Protein AF-A0A5K4F5L1-F1 (afdb_monomer)

Nearest PDB structures (foldseek):
  8xwx-assembly1_B  TM=4.148E-01  e=7.808E+00  Homo sapiens

pLDDT: mean 81.91, std 13.41, range [43.12, 92.19]

Organism: Schistosoma mansoni (NCBI:txid6183)

Foldseek 3Di:
DDDDPPAQDAQPVPRHGPVCLDPVNLVVDLDLVVLVVSLVSLVVCSVHHDPVSNVSSVVSSCVSCVVPDD

Sequence (70 aa):
MSDSVYFSERTKTYDIPISHLDFKYLDSCNDSVELEKILKTLRSGEVGRYTELESFCEEKVARLNPNRSV

Mean predicted aligned error: 7.19 Å

Secondary structure (DSSP, 8-state):
------S--B-TTT--BGGGSSHHHHHH---HHHHHHHHHHHHHTBTB--HHHHHHHHHHHHHH-GGG--

Radius of gyration: 13.36 Å; Cα contacts (8 Å, |Δi|>4): 61; chains: 1; bounding box: 37×29×33 Å

Solvent-accessible surface area (backbone atoms only — not comparable to full-atom values): 4405 Å² total; per-residue (Å²): 139,92,75,87,86,80,78,80,57,52,41,88,90,76,67,43,49,53,84,57,75,35,72,71,44,53,70,74,53,82,52,45,70,58,42,48,52,48,40,51,43,37,74,66,40,81,84,48,75,49,70,70,60,41,51,54,39,49,52,51,29,44,70,71,39,60,86,72,66,128

Structure (mmCIF, N/CA/C/O backbone):
data_AF-A0A5K4F5L1-F1
#
_entry.id   AF-A0A5K4F5L1-F1
#
loop_
_atom_site.group_PDB
_atom_site.id
_atom_site.type_symbol
_atom_site.label_atom_id
_atom_site.label_alt_id
_atom_site.label_comp_id
_atom_site.label_asym_id
_atom_site.label_entity_id
_atom_site.label_seq_id
_atom_site.pdbx_PDB_ins_code
_atom_site.Cartn_x
_atom_site.Cartn_y
_atom_site.Cartn_z
_atom_site.occupancy
_atom_site.B_iso_or_equiv
_atom_site.auth_seq_id
_atom_site.auth_comp_id
_atom_site.auth_asym_id
_atom_site.auth_atom_id
_atom_site.pdbx_PDB_model_num
ATOM 1 N N . MET A 1 1 ? 27.808 -15.198 -18.873 1.00 48.12 1 MET A N 1
ATOM 2 C CA . MET A 1 1 ? 27.504 -15.485 -17.459 1.00 48.12 1 MET A CA 1
ATOM 3 C C . MET A 1 1 ? 26.091 -15.007 -17.243 1.00 48.12 1 MET A C 1
ATOM 5 O O . MET A 1 1 ? 25.851 -13.807 -17.217 1.00 48.12 1 MET A O 1
ATOM 9 N N . SER A 1 2 ? 25.169 -15.954 -17.308 1.00 67.81 2 SER A N 1
ATOM 10 C CA . SER A 1 2 ? 23.734 -15.725 -17.259 1.00 67.81 2 SER A CA 1
ATOM 11 C C . SER A 1 2 ? 23.297 -16.108 -15.857 1.00 67.81 2 SER A C 1
ATOM 13 O O . SER A 1 2 ? 23.016 -17.273 -15.631 1.00 67.81 2 SER A O 1
ATOM 15 N N . ASP A 1 3 ? 23.294 -15.150 -14.932 1.00 48.75 3 ASP A N 1
ATOM 16 C CA . 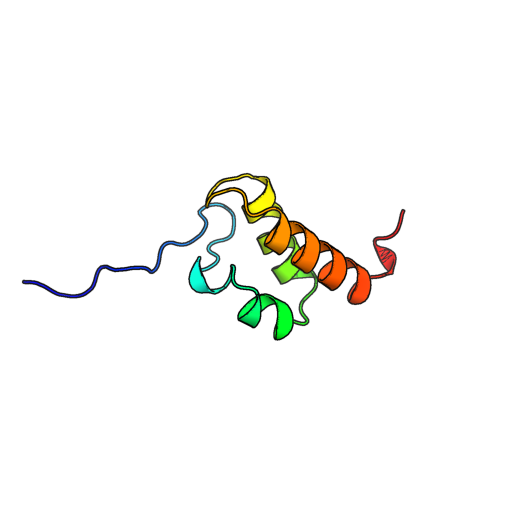ASP A 1 3 ? 22.806 -15.359 -13.570 1.00 48.75 3 ASP A CA 1
ATOM 17 C C . ASP A 1 3 ? 22.043 -14.108 -13.103 1.00 48.75 3 ASP A C 1
ATOM 19 O O . ASP A 1 3 ? 22.613 -13.078 -12.759 1.00 48.75 3 ASP A O 1
ATOM 23 N N . SER A 1 4 ? 20.714 -14.216 -13.125 1.00 51.66 4 SER A N 1
ATOM 24 C CA . SER A 1 4 ? 19.848 -13.775 -12.026 1.00 51.66 4 SER A CA 1
ATOM 25 C C . SER A 1 4 ? 19.872 -12.302 -11.561 1.00 51.66 4 SER A C 1
ATOM 27 O O . SER A 1 4 ? 19.869 -12.047 -10.358 1.00 51.66 4 SER A O 1
ATOM 29 N N . VAL A 1 5 ? 19.750 -11.314 -12.454 1.00 55.47 5 VAL A N 1
ATOM 30 C CA . VAL A 1 5 ? 19.317 -9.952 -12.040 1.00 55.47 5 VAL A CA 1
ATOM 31 C C . VAL A 1 5 ? 17.856 -9.702 -12.415 1.00 55.47 5 VAL A C 1
ATOM 33 O O . VAL A 1 5 ? 17.477 -8.617 -12.839 1.00 55.47 5 VAL A O 1
ATOM 36 N N . TYR A 1 6 ? 17.010 -10.726 -12.300 1.00 52.91 6 TYR A N 1
ATOM 37 C CA . TYR A 1 6 ? 15.570 -10.513 -12.344 1.00 52.91 6 TYR A CA 1
ATOM 38 C C . TYR A 1 6 ? 15.056 -10.318 -10.918 1.00 52.91 6 TYR A C 1
ATOM 40 O O . TYR A 1 6 ? 14.916 -11.262 -10.148 1.00 52.91 6 TYR A O 1
ATOM 48 N N . PHE A 1 7 ? 14.724 -9.057 -10.645 1.00 55.41 7 PHE A N 1
ATOM 49 C CA . PHE A 1 7 ? 13.615 -8.663 -9.785 1.00 55.41 7 PHE A CA 1
ATOM 50 C C . PHE A 1 7 ? 13.858 -8.596 -8.269 1.00 55.41 7 PHE A C 1
ATOM 52 O O . PHE A 1 7 ? 13.079 -9.101 -7.468 1.00 55.41 7 PHE A O 1
ATOM 59 N N . SER A 1 8 ? 14.882 -7.855 -7.851 1.00 62.31 8 SER A N 1
ATOM 60 C CA . SER A 1 8 ? 14.804 -7.124 -6.578 1.00 62.31 8 SER A CA 1
ATOM 61 C C . SER A 1 8 ? 14.793 -5.624 -6.855 1.00 62.31 8 SER A C 1
ATOM 63 O O . SER A 1 8 ? 15.635 -4.876 -6.355 1.00 62.31 8 SER A O 1
ATOM 65 N N . GLU A 1 9 ? 13.880 -5.179 -7.719 1.00 76.62 9 GLU A N 1
ATOM 66 C CA . GLU A 1 9 ? 13.582 -3.755 -7.780 1.00 76.62 9 GLU A CA 1
ATOM 67 C C . GLU A 1 9 ? 13.027 -3.363 -6.403 1.00 76.62 9 GLU A C 1
ATOM 69 O O . GLU A 1 9 ? 12.156 -4.032 -5.838 1.00 76.62 9 GLU A O 1
ATOM 74 N N . ARG A 1 10 ? 13.646 -2.352 -5.796 1.00 86.50 10 ARG A N 1
ATOM 75 C CA . ARG A 1 10 ? 13.262 -1.798 -4.499 1.00 86.50 10 ARG A CA 1
ATOM 76 C C . ARG A 1 10 ? 12.863 -0.352 -4.696 1.00 86.50 10 ARG A C 1
ATOM 78 O O . ARG A 1 10 ? 13.353 0.318 -5.606 1.00 86.50 10 ARG A O 1
ATOM 85 N N . THR A 1 11 ? 11.980 0.128 -3.839 1.00 87.12 11 THR A N 1
ATOM 86 C CA . THR A 1 11 ? 11.594 1.533 -3.827 1.00 87.12 11 THR A CA 1
ATOM 87 C C . THR A 1 11 ? 12.798 2.370 -3.412 1.00 87.12 11 THR A C 1
ATOM 89 O O . THR A 1 11 ? 13.478 2.060 -2.439 1.00 87.12 11 THR A O 1
ATOM 92 N N . LYS A 1 12 ? 13.095 3.451 -4.123 1.00 81.06 12 LYS A N 1
ATOM 93 C CA . LYS A 1 12 ? 14.195 4.366 -3.783 1.00 81.06 12 LYS A CA 1
ATOM 94 C C . LYS A 1 12 ? 13.874 5.154 -2.521 1.00 81.06 12 LYS A C 1
ATOM 96 O O . LYS A 1 12 ? 14.782 5.530 -1.789 1.00 81.06 12 LYS A O 1
ATOM 101 N N . THR A 1 13 ? 12.589 5.402 -2.269 1.00 83.88 13 THR A N 1
ATOM 102 C CA . THR A 1 13 ? 12.148 6.229 -1.140 1.00 83.88 13 THR A CA 1
ATOM 103 C C . THR A 1 13 ? 12.307 5.520 0.208 1.00 83.88 13 THR A C 1
ATOM 105 O O . THR A 1 13 ? 12.708 6.147 1.187 1.00 83.88 13 THR A O 1
ATOM 108 N N . TYR A 1 14 ? 11.990 4.224 0.277 1.00 86.12 14 TYR A N 1
ATOM 109 C CA . TYR A 1 14 ? 11.931 3.480 1.542 1.00 86.12 14 TYR A CA 1
ATOM 110 C C . TYR A 1 14 ? 12.686 2.141 1.518 1.00 86.12 14 TYR A C 1
ATOM 112 O O . TYR A 1 14 ? 12.606 1.404 2.497 1.00 86.12 14 TYR A O 1
ATOM 120 N N . ASP A 1 15 ? 13.406 1.833 0.434 1.00 85.38 15 ASP A N 1
ATOM 121 C CA . ASP A 1 15 ? 14.121 0.566 0.203 1.00 85.38 15 ASP A CA 1
ATOM 122 C C . ASP A 1 15 ? 13.229 -0.681 0.356 1.00 85.38 15 ASP A C 1
ATOM 124 O O . ASP A 1 15 ? 13.669 -1.749 0.784 1.00 85.38 15 ASP A O 1
ATOM 128 N N . ILE A 1 16 ? 11.946 -0.545 0.005 1.00 87.06 16 ILE A N 1
ATOM 129 C CA . ILE A 1 16 ? 10.949 -1.614 0.125 1.00 87.06 16 ILE A CA 1
ATOM 130 C C . ILE A 1 16 ? 11.021 -2.497 -1.124 1.00 87.06 16 ILE A C 1
ATOM 132 O O . ILE A 1 16 ? 10.973 -1.969 -2.235 1.00 87.06 16 ILE A O 1
ATOM 136 N N . PRO A 1 17 ? 11.103 -3.828 -0.992 1.00 88.62 17 PRO A N 1
ATOM 137 C CA . PRO A 1 17 ? 10.988 -4.737 -2.129 1.00 88.62 17 PRO A CA 1
ATOM 138 C C . PRO A 1 17 ? 9.675 -4.559 -2.889 1.00 88.62 17 PRO A C 1
ATOM 140 O O . PRO A 1 17 ? 8.606 -4.559 -2.285 1.00 88.62 17 PRO A O 1
ATOM 143 N N . ILE A 1 18 ? 9.729 -4.493 -4.223 1.00 85.44 18 ILE A N 1
ATOM 144 C CA . ILE A 1 18 ? 8.515 -4.502 -5.062 1.00 85.44 18 ILE A CA 1
ATOM 145 C C . ILE A 1 18 ? 7.681 -5.761 -4.793 1.00 85.44 18 ILE A C 1
ATOM 147 O O . ILE A 1 18 ? 6.460 -5.713 -4.834 1.00 85.44 18 ILE A O 1
ATOM 151 N N . SER A 1 19 ? 8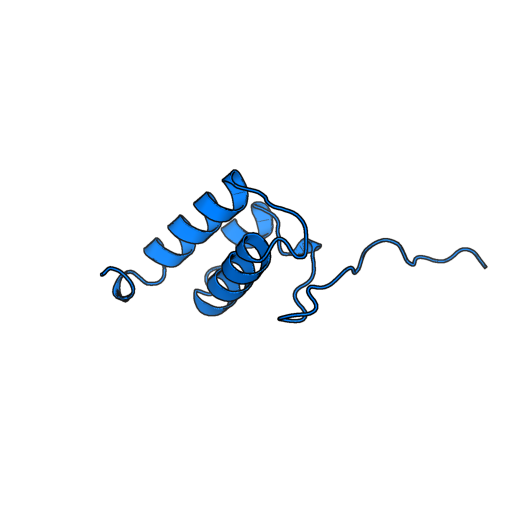.315 -6.872 -4.416 1.00 85.56 19 SER A N 1
ATOM 152 C CA . SER A 1 19 ? 7.625 -8.095 -3.990 1.00 85.56 19 SER A CA 1
ATOM 153 C C . SER A 1 19 ? 6.756 -7.933 -2.734 1.00 85.56 19 SER A C 1
ATOM 155 O O . SER A 1 19 ? 5.871 -8.754 -2.514 1.00 85.56 19 SER A O 1
ATOM 157 N N . HIS A 1 20 ? 6.985 -6.905 -1.907 1.00 86.62 20 HIS A N 1
ATOM 158 C CA . HIS A 1 20 ? 6.130 -6.578 -0.757 1.00 86.62 20 HIS A CA 1
ATOM 159 C C . HIS A 1 20 ? 4.917 -5.721 -1.159 1.00 86.62 20 HIS A C 1
ATOM 161 O O . HIS A 1 20 ? 3.970 -5.589 -0.387 1.00 86.62 20 HIS A O 1
ATOM 167 N N . LEU A 1 21 ? 4.910 -5.155 -2.369 1.00 87.69 21 LEU A N 1
ATOM 168 C CA . LEU A 1 21 ? 3.796 -4.389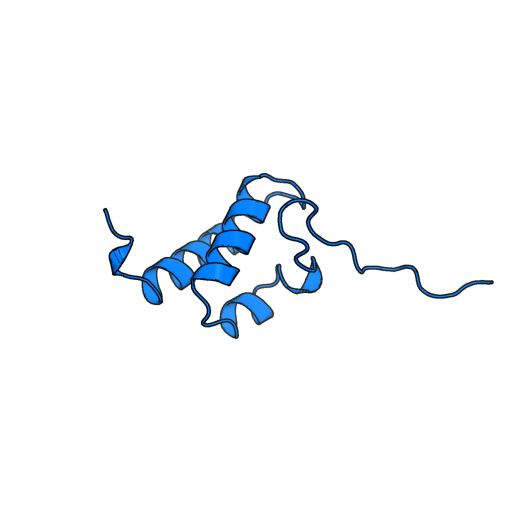 -2.935 1.00 87.69 21 LEU A CA 1
ATOM 169 C C . LEU A 1 21 ? 2.758 -5.336 -3.561 1.00 87.69 21 LEU A C 1
ATOM 171 O O . LEU A 1 21 ? 2.346 -5.159 -4.702 1.00 87.69 21 LEU A O 1
ATOM 175 N N . ASP A 1 22 ? 2.361 -6.363 -2.811 1.00 89.31 22 ASP A N 1
ATOM 176 C CA . ASP A 1 22 ? 1.400 -7.385 -3.229 1.00 89.31 22 ASP A CA 1
ATOM 177 C C . ASP A 1 22 ? 0.307 -7.538 -2.164 1.00 89.31 22 ASP A C 1
ATOM 179 O O . ASP A 1 22 ? 0.565 -7.431 -0.960 1.00 89.31 22 ASP A O 1
ATOM 183 N N . PHE A 1 23 ? -0.917 -7.839 -2.596 1.00 90.19 23 PHE A N 1
ATOM 184 C CA . PHE A 1 23 ? -2.067 -8.075 -1.725 1.00 90.19 23 PHE A CA 1
ATOM 185 C C . PHE A 1 23 ? -1.772 -9.137 -0.669 1.00 90.19 23 PHE A C 1
ATOM 187 O O . PHE A 1 23 ? -2.169 -8.984 0.481 1.00 90.19 23 PHE A O 1
ATOM 194 N N . LYS A 1 24 ? -1.026 -10.188 -1.028 1.00 90.44 24 LYS A N 1
ATOM 195 C CA . LYS A 1 24 ? -0.646 -11.248 -0.087 1.00 90.44 24 LYS A CA 1
ATOM 196 C C . LYS A 1 24 ? 0.210 -10.720 1.064 1.00 90.44 24 LYS A C 1
ATOM 198 O O . LYS A 1 24 ? -0.012 -11.090 2.216 1.00 90.44 24 LYS A O 1
ATOM 203 N N . TYR A 1 25 ? 1.183 -9.863 0.754 1.00 90.38 25 TYR A N 1
ATOM 204 C CA . TYR A 1 25 ? 2.043 -9.268 1.770 1.00 90.38 25 TYR A CA 1
ATOM 205 C C . TYR A 1 25 ? 1.247 -8.299 2.639 1.00 90.38 25 TYR A C 1
ATOM 207 O O . TYR A 1 25 ? 1.257 -8.440 3.860 1.00 90.38 25 TYR A O 1
ATOM 215 N N . LEU A 1 26 ? 0.485 -7.396 2.012 1.00 89.56 26 LEU A N 1
ATOM 216 C CA . LEU A 1 26 ? -0.396 -6.451 2.699 1.00 89.56 26 LEU A CA 1
ATOM 217 C C . LEU A 1 26 ? -1.395 -7.146 3.621 1.00 89.56 26 LEU A C 1
ATOM 219 O O . LEU A 1 26 ? -1.687 -6.638 4.699 1.00 89.56 26 LEU A O 1
ATOM 223 N N . ASP A 1 27 ? -1.912 -8.309 3.223 1.00 90.19 27 ASP A N 1
ATOM 224 C CA . ASP A 1 27 ? -2.848 -9.056 4.051 1.00 90.19 27 ASP A CA 1
ATOM 225 C C . ASP A 1 27 ? -2.169 -9.698 5.270 1.00 90.19 27 ASP A C 1
ATOM 227 O O . ASP A 1 27 ? -2.721 -9.678 6.372 1.00 90.19 27 ASP A O 1
ATOM 231 N N . SER A 1 28 ? -0.942 -10.197 5.101 1.00 90.62 28 SER A N 1
ATOM 232 C CA . SER A 1 28 ? -0.136 -10.745 6.199 1.00 90.62 28 SER A CA 1
ATOM 233 C C . SER A 1 28 ? 0.507 -9.681 7.100 1.00 90.62 28 SER A C 1
ATOM 235 O O . SER A 1 28 ? 0.875 -9.974 8.239 1.00 90.62 28 SER A O 1
ATOM 237 N N . CYS A 1 29 ? 0.656 -8.452 6.602 1.00 86.75 29 CYS A N 1
ATOM 238 C CA . CYS A 1 29 ? 1.312 -7.359 7.301 1.00 86.75 29 CYS A CA 1
ATOM 239 C C . CYS A 1 29 ? 0.348 -6.705 8.302 1.00 86.75 29 CYS A C 1
ATOM 241 O O . CYS A 1 29 ? -0.740 -6.250 7.946 1.00 86.75 29 CYS A O 1
ATOM 243 N N . ASN A 1 30 ? 0.776 -6.636 9.564 1.00 87.19 30 ASN A N 1
ATOM 244 C CA . ASN A 1 30 ? 0.056 -5.966 10.653 1.00 87.19 30 ASN A CA 1
ATOM 245 C C . ASN A 1 30 ? 0.797 -4.723 11.171 1.00 87.19 30 ASN A C 1
ATOM 247 O O . ASN A 1 30 ? 0.425 -4.167 12.203 1.00 87.19 30 ASN A O 1
ATOM 251 N N . ASP A 1 31 ? 1.851 -4.286 10.477 1.00 89.50 31 ASP A N 1
ATOM 252 C CA . ASP A 1 31 ? 2.598 -3.086 10.837 1.00 89.50 31 ASP A CA 1
ATOM 253 C C . ASP A 1 31 ? 2.016 -1.869 10.106 1.00 89.50 31 ASP A C 1
ATOM 255 O O . ASP A 1 31 ? 2.194 -1.685 8.899 1.00 89.50 31 ASP A O 1
ATOM 259 N N . SER A 1 32 ? 1.326 -1.004 10.854 1.00 87.25 32 SER A N 1
ATOM 260 C CA . SER A 1 32 ? 0.764 0.234 10.309 1.00 87.25 32 SER A CA 1
ATOM 261 C C . SER A 1 32 ? 1.830 1.158 9.710 1.00 87.25 32 SER A C 1
ATOM 263 O O . SER A 1 32 ? 1.544 1.866 8.749 1.00 87.25 32 SER A O 1
ATOM 265 N N . VAL A 1 33 ? 3.057 1.163 10.245 1.00 88.25 33 VAL A N 1
ATOM 266 C CA . VAL A 1 33 ? 4.144 2.027 9.759 1.00 88.25 33 VAL A CA 1
ATOM 267 C C . VAL A 1 33 ? 4.665 1.530 8.413 1.00 88.25 33 VAL A C 1
ATOM 269 O O . VAL A 1 33 ? 4.922 2.338 7.518 1.00 88.25 33 VAL A O 1
ATOM 272 N N . GLU A 1 34 ? 4.821 0.217 8.251 1.00 89.75 34 GLU A N 1
ATOM 273 C CA . GLU A 1 34 ? 5.257 -0.379 6.985 1.00 89.75 34 GLU A CA 1
ATOM 274 C C . GLU A 1 34 ? 4.201 -0.200 5.893 1.00 89.75 34 GLU A C 1
ATOM 276 O O . GLU A 1 34 ? 4.513 0.305 4.811 1.00 89.75 34 GLU A O 1
ATOM 281 N N . LEU A 1 35 ? 2.938 -0.492 6.212 1.00 90.81 35 LEU A N 1
ATOM 282 C CA . LEU A 1 35 ? 1.813 -0.262 5.308 1.00 90.81 35 LEU A CA 1
ATOM 283 C C . LEU A 1 35 ? 1.699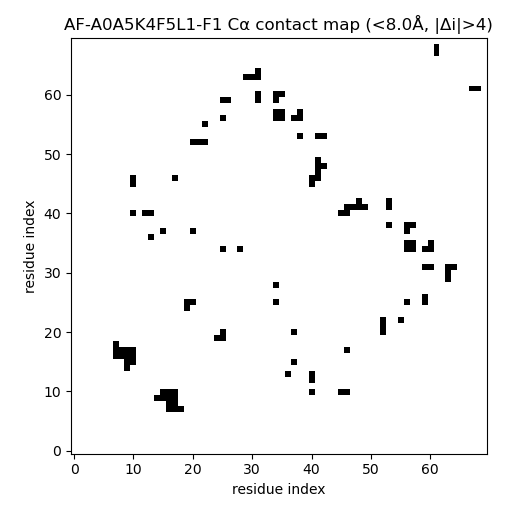 1.214 4.890 1.00 90.81 35 LEU A C 1
ATOM 285 O O . LEU A 1 35 ? 1.450 1.513 3.725 1.00 90.81 35 LEU A O 1
ATOM 289 N N . GLU A 1 36 ? 1.953 2.168 5.793 1.00 89.88 36 GLU A N 1
ATOM 290 C CA . GLU A 1 36 ? 1.987 3.589 5.430 1.00 89.88 36 GLU A CA 1
ATOM 291 C C . GLU A 1 36 ? 3.097 3.932 4.427 1.00 89.88 36 GLU A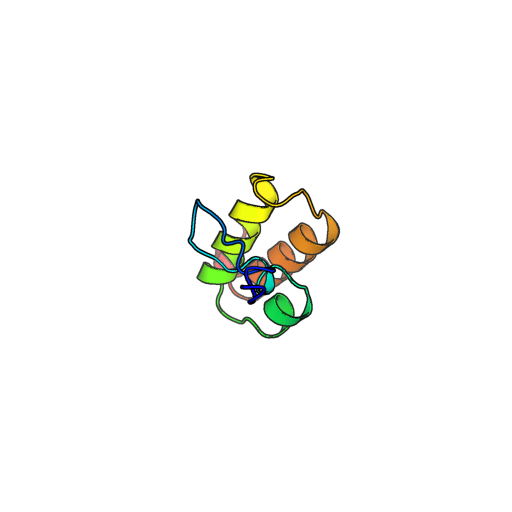 C 1
ATOM 293 O O . GLU A 1 36 ? 2.880 4.741 3.518 1.00 89.88 36 GLU A O 1
ATOM 298 N N . LYS A 1 37 ? 4.292 3.347 4.573 1.00 91.44 37 LYS A N 1
ATOM 299 C CA . LYS A 1 37 ? 5.396 3.559 3.620 1.00 91.44 37 LYS A CA 1
ATOM 300 C C . LYS A 1 37 ? 5.078 2.943 2.260 1.00 91.44 37 LYS A C 1
ATOM 302 O O . LYS A 1 37 ? 5.350 3.567 1.230 1.00 91.44 37 LYS A O 1
ATOM 307 N N . ILE A 1 38 ? 4.466 1.759 2.256 1.00 90.56 38 ILE A N 1
ATOM 308 C CA . ILE A 1 38 ? 3.962 1.105 1.046 1.00 90.56 38 ILE A CA 1
ATOM 309 C C . ILE A 1 38 ? 2.945 2.018 0.352 1.00 90.56 38 ILE A C 1
ATOM 311 O O . ILE A 1 38 ? 3.146 2.378 -0.807 1.00 90.56 38 ILE A O 1
ATOM 315 N N . LEU A 1 39 ? 1.923 2.488 1.072 1.00 90.69 39 LEU A N 1
ATOM 316 C CA . LEU A 1 39 ? 0.900 3.380 0.527 1.00 90.69 39 LEU A CA 1
ATOM 317 C C . LEU A 1 39 ? 1.500 4.669 -0.051 1.00 90.69 39 LEU A C 1
ATOM 319 O O . LEU A 1 39 ? 1.107 5.100 -1.132 1.00 90.69 39 LEU A O 1
ATOM 323 N N . LYS A 1 40 ? 2.480 5.278 0.629 1.00 90.50 40 LYS A N 1
ATOM 324 C CA . LYS A 1 40 ? 3.195 6.461 0.114 1.00 90.50 40 LYS A CA 1
ATOM 325 C C . LYS A 1 40 ? 3.961 6.169 -1.172 1.00 90.50 40 LYS A C 1
ATOM 327 O O . LYS A 1 40 ? 3.9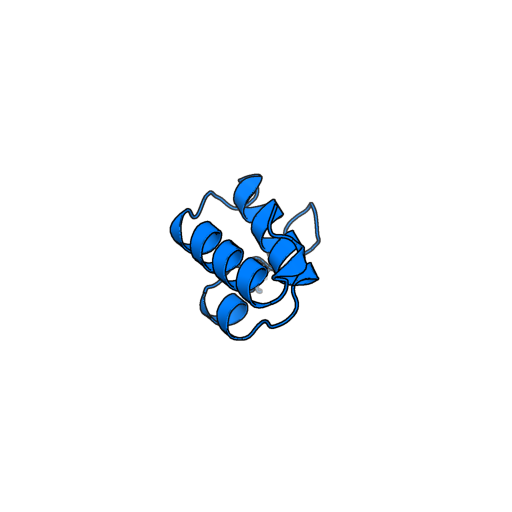65 7.013 -2.061 1.00 90.50 40 LYS A O 1
ATOM 332 N N . THR A 1 41 ? 4.580 4.996 -1.277 1.00 90.56 41 THR A N 1
ATOM 333 C CA . THR A 1 41 ? 5.285 4.570 -2.494 1.00 90.56 41 THR A CA 1
ATOM 334 C C . THR A 1 41 ? 4.311 4.346 -3.651 1.00 90.56 41 THR A C 1
ATOM 336 O O . THR A 1 41 ? 4.543 4.806 -4.765 1.00 90.56 41 THR A O 1
ATOM 339 N N . LEU A 1 42 ? 3.191 3.672 -3.398 1.00 89.12 42 LEU A N 1
ATOM 340 C CA . LEU A 1 42 ? 2.164 3.468 -4.420 1.00 89.12 42 LEU A CA 1
ATOM 341 C C . LEU A 1 42 ? 1.606 4.819 -4.893 1.00 89.12 42 LEU A C 1
ATOM 343 O O . LEU A 1 42 ? 1.541 5.093 -6.091 1.00 89.12 42 LEU A O 1
ATOM 347 N N . ARG A 1 43 ? 1.327 5.725 -3.943 1.00 87.69 43 ARG A N 1
AT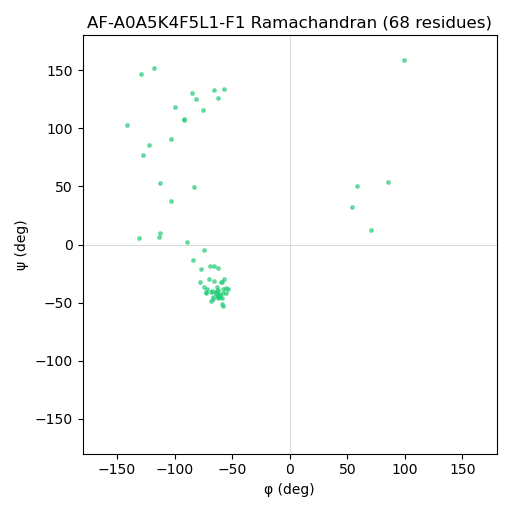OM 348 C CA . ARG A 1 43 ? 0.836 7.079 -4.228 1.00 87.69 43 ARG A CA 1
ATOM 349 C C . ARG A 1 43 ? 1.835 7.971 -4.952 1.00 87.69 43 ARG A C 1
ATOM 351 O O . ARG A 1 43 ? 1.413 8.823 -5.732 1.00 87.69 43 ARG A O 1
ATOM 358 N N . SER A 1 44 ? 3.134 7.786 -4.715 1.00 87.62 44 SER A N 1
ATOM 359 C CA . SER A 1 44 ? 4.175 8.515 -5.445 1.00 87.62 44 SER A CA 1
ATOM 360 C C . SER A 1 44 ? 4.255 8.085 -6.911 1.00 87.62 44 SER A C 1
ATOM 362 O O . SER A 1 44 ? 4.796 8.826 -7.729 1.00 87.62 44 SER A O 1
ATOM 364 N N . GLY A 1 45 ? 3.696 6.919 -7.260 1.00 84.94 45 GLY A N 1
ATOM 365 C CA . GLY A 1 45 ? 3.753 6.359 -8.608 1.00 84.94 45 GLY A CA 1
ATOM 366 C C . GLY A 1 45 ? 5.144 5.872 -9.000 1.00 84.94 45 GLY A C 1
ATOM 367 O O . GLY A 1 45 ? 5.371 5.585 -10.171 1.00 84.94 45 GLY A O 1
ATOM 368 N N . GLU A 1 46 ? 6.063 5.756 -8.037 1.00 83.44 46 GLU A N 1
ATOM 369 C CA . GLU A 1 46 ? 7.448 5.337 -8.268 1.00 83.44 46 GLU A CA 1
ATOM 370 C C . GLU A 1 46 ? 7.544 3.946 -8.916 1.00 83.44 46 GLU A C 1
ATOM 372 O O . GLU A 1 46 ? 8.442 3.686 -9.712 1.00 83.44 46 GLU A O 1
ATOM 377 N N . VAL A 1 47 ? 6.591 3.074 -8.594 1.00 81.88 47 VAL A N 1
ATOM 378 C CA . VAL A 1 47 ? 6.540 1.665 -9.012 1.00 81.88 47 VAL A CA 1
ATOM 379 C C . VAL A 1 47 ? 5.372 1.371 -9.963 1.00 81.88 47 VAL A C 1
ATOM 381 O O . VAL A 1 47 ? 5.090 0.217 -10.281 1.00 81.88 47 VAL A O 1
ATOM 384 N N . GLY A 1 48 ? 4.663 2.420 -10.390 1.00 83.88 48 GLY A N 1
ATOM 385 C CA . GLY A 1 48 ? 3.342 2.330 -11.010 1.00 83.88 48 GLY A CA 1
ATOM 386 C C . GLY A 1 48 ? 2.209 2.634 -10.025 1.00 83.88 48 GLY A C 1
ATOM 387 O O . GLY A 1 48 ? 2.380 2.581 -8.808 1.00 83.88 48 GLY A O 1
ATOM 388 N N . ARG A 1 49 ? 1.046 3.009 -10.569 1.00 82.50 49 ARG A N 1
ATOM 389 C CA . ARG A 1 49 ? -0.158 3.346 -9.798 1.00 82.50 49 ARG A CA 1
ATOM 390 C C . ARG A 1 49 ? -1.100 2.151 -9.793 1.00 82.50 49 ARG A C 1
ATOM 392 O O . ARG A 1 49 ? -1.576 1.745 -10.851 1.00 82.50 49 ARG A O 1
ATOM 399 N N . TYR A 1 50 ? -1.381 1.628 -8.606 1.00 88.88 50 TYR A N 1
ATOM 400 C CA . TYR A 1 50 ? -2.248 0.469 -8.407 1.00 88.88 50 TYR A CA 1
ATOM 401 C C . TYR A 1 50 ? -3.394 0.874 -7.489 1.00 88.88 50 TYR A C 1
ATOM 403 O O . TYR A 1 50 ? -3.318 0.705 -6.277 1.00 88.88 50 TYR A O 1
ATOM 411 N N . THR A 1 51 ? -4.456 1.438 -8.060 1.00 89.38 51 THR A N 1
ATOM 412 C CA . THR A 1 51 ? -5.589 1.990 -7.300 1.00 89.38 51 THR A CA 1
ATOM 413 C C . THR A 1 51 ? -6.218 0.975 -6.348 1.00 89.38 51 THR A C 1
ATOM 415 O O . THR A 1 51 ? -6.490 1.311 -5.203 1.00 89.38 51 THR A O 1
ATOM 418 N N . GLU A 1 52 ? -6.391 -0.277 -6.778 1.00 90.81 52 GLU A N 1
ATOM 419 C CA . GLU A 1 52 ? -6.951 -1.341 -5.930 1.00 90.81 52 GLU A CA 1
ATOM 420 C C . GLU A 1 52 ? -6.047 -1.669 -4.733 1.00 90.81 52 GLU A C 1
ATOM 422 O O . GLU A 1 52 ? -6.519 -1.843 -3.610 1.00 90.81 52 GLU A O 1
ATOM 427 N N . LEU A 1 53 ? -4.734 -1.711 -4.962 1.00 90.69 53 LEU A N 1
ATOM 428 C CA . LEU A 1 53 ? -3.733 -2.047 -3.951 1.00 90.69 53 LEU A CA 1
ATOM 429 C C . LEU A 1 53 ? -3.529 -0.883 -2.967 1.00 90.69 53 LEU A C 1
ATOM 431 O O . LEU A 1 53 ? -3.398 -1.102 -1.765 1.00 90.69 53 LEU A O 1
ATOM 435 N N . GLU A 1 54 ? -3.597 0.358 -3.462 1.00 91.44 54 GLU A N 1
ATOM 436 C CA . GLU A 1 54 ? -3.651 1.577 -2.649 1.00 91.44 54 GLU A CA 1
ATOM 437 C C . GLU A 1 54 ? -4.864 1.571 -1.714 1.00 91.44 54 GLU A C 1
ATOM 439 O O . GLU A 1 54 ? -4.691 1.749 -0.508 1.00 91.44 54 GLU A O 1
ATOM 444 N N . SER A 1 55 ? -6.069 1.326 -2.240 1.00 92.00 55 SER A N 1
ATOM 445 C CA . SER A 1 55 ? -7.295 1.281 -1.434 1.00 92.00 55 SER A CA 1
ATOM 446 C C . SER A 1 55 ? -7.256 0.167 -0.388 1.00 92.00 55 SER A C 1
ATOM 448 O O . SER A 1 55 ? -7.562 0.415 0.778 1.00 92.00 55 SER A O 1
ATOM 450 N N . PHE A 1 56 ? -6.811 -1.037 -0.763 1.00 92.19 56 PHE A N 1
ATOM 451 C CA . PHE A 1 56 ? -6.670 -2.149 0.180 1.00 92.19 56 PHE A CA 1
ATOM 452 C C . PHE A 1 56 ? -5.680 -1.822 1.305 1.00 92.19 56 PHE A C 1
ATOM 454 O O . PHE A 1 56 ? -5.966 -2.044 2.484 1.00 92.19 56 PHE A O 1
ATOM 461 N N . CYS A 1 57 ? -4.525 -1.252 0.953 1.00 91.69 57 CYS A N 1
ATOM 462 C CA . CYS A 1 57 ? -3.515 -0.848 1.923 1.00 91.69 57 CYS A CA 1
ATOM 463 C C . CYS A 1 57 ? -4.035 0.260 2.852 1.00 91.69 57 CYS A C 1
ATOM 465 O O . CYS A 1 57 ? -3.811 0.201 4.059 1.00 91.69 57 CYS A O 1
ATOM 467 N N . GLU A 1 58 ? -4.750 1.252 2.318 1.00 90.06 58 GLU A N 1
ATOM 468 C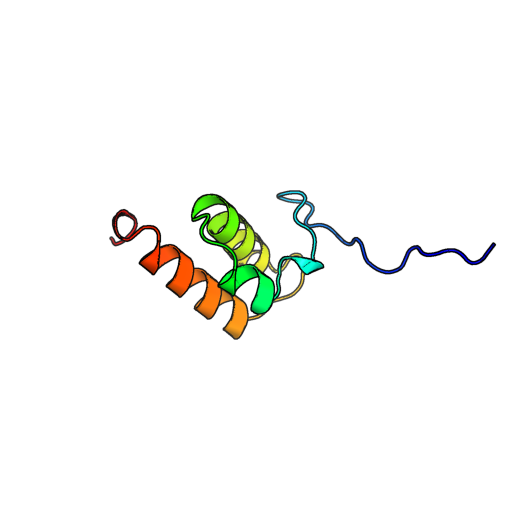 CA . GLU A 1 58 ? -5.341 2.346 3.093 1.00 90.06 58 GLU A CA 1
ATOM 469 C C . GLU A 1 58 ? -6.382 1.845 4.099 1.00 90.06 58 GLU A C 1
ATOM 471 O O . GLU A 1 58 ? -6.317 2.207 5.275 1.00 90.06 58 GLU A O 1
ATOM 476 N N . GLU A 1 59 ? -7.281 0.949 3.686 1.00 90.81 59 GLU A N 1
ATOM 477 C CA . GLU A 1 59 ? -8.230 0.317 4.604 1.00 90.81 59 GLU A CA 1
ATOM 478 C C . GLU A 1 59 ? -7.525 -0.481 5.705 1.00 90.81 59 GLU A C 1
ATOM 480 O O . GLU A 1 59 ? -7.923 -0.414 6.869 1.00 90.81 59 GLU A O 1
ATOM 485 N N . LYS A 1 60 ? -6.475 -1.237 5.362 1.00 90.31 60 LYS A N 1
ATOM 486 C CA . LYS A 1 60 ? -5.699 -2.024 6.331 1.00 90.31 60 LYS A CA 1
ATOM 487 C C . LYS A 1 60 ? -5.026 -1.108 7.359 1.00 90.31 60 LYS A C 1
ATOM 489 O O . LYS A 1 60 ? -5.148 -1.351 8.559 1.00 90.31 60 LYS A O 1
ATOM 494 N N . VAL A 1 61 ? -4.393 -0.021 6.907 1.00 89.25 61 VAL A N 1
ATOM 495 C CA . VAL A 1 61 ? -3.801 1.006 7.785 1.00 89.25 61 VAL A CA 1
ATOM 496 C C . VAL A 1 61 ? -4.862 1.618 8.691 1.00 89.25 61 VAL A C 1
ATOM 498 O O . VAL A 1 61 ? -4.627 1.723 9.890 1.00 89.25 61 VAL A O 1
ATOM 501 N N . ALA A 1 62 ? -6.030 1.982 8.157 1.00 87.31 62 ALA A N 1
ATOM 502 C CA . ALA A 1 62 ? -7.119 2.559 8.945 1.00 87.31 62 ALA A CA 1
ATOM 503 C C . ALA A 1 62 ? -7.653 1.587 10.012 1.00 87.31 62 ALA A C 1
ATOM 505 O O . ALA A 1 62 ? -7.974 2.003 11.124 1.00 87.31 62 ALA A O 1
ATOM 506 N N . ARG A 1 63 ? -7.709 0.283 9.704 1.00 87.38 63 ARG A N 1
ATOM 507 C CA . ARG A 1 63 ? -8.101 -0.764 10.665 1.00 87.38 63 ARG A CA 1
ATOM 508 C C . ARG A 1 63 ? -7.061 -0.962 11.768 1.00 87.38 63 ARG A C 1
ATOM 510 O O . ARG A 1 63 ? -7.438 -1.158 12.918 1.00 87.38 63 ARG A O 1
ATOM 517 N N . LEU A 1 64 ? -5.772 -0.929 11.425 1.00 86.38 64 LEU A N 1
ATOM 518 C CA . LEU A 1 64 ? -4.672 -1.117 12.379 1.00 86.38 64 LEU A CA 1
ATOM 519 C C . LEU A 1 64 ? -4.403 0.135 13.219 1.00 86.38 64 LEU A C 1
ATOM 521 O O . LEU A 1 64 ? -4.023 0.028 14.382 1.00 86.38 64 LEU A O 1
ATOM 525 N N . ASN A 1 65 ? -4.618 1.318 12.645 1.00 79.38 65 ASN A N 1
ATOM 526 C CA . ASN A 1 65 ? -4.439 2.599 13.308 1.00 79.38 65 ASN A CA 1
ATOM 527 C C . ASN A 1 65 ? -5.706 3.468 13.185 1.00 79.38 65 ASN A C 1
ATOM 529 O O . ASN A 1 65 ? -5.736 4.429 12.408 1.00 79.38 65 ASN A O 1
ATOM 533 N N . PRO A 1 66 ? -6.749 3.173 13.984 1.00 71.75 66 PRO A N 1
ATOM 534 C CA . PRO A 1 66 ? -7.985 3.955 13.985 1.00 71.75 66 PRO A CA 1
ATOM 535 C C . PRO A 1 66 ? -7.781 5.392 14.496 1.00 71.75 66 PRO A C 1
ATOM 537 O O . PRO A 1 66 ? -8.589 6.266 14.199 1.00 71.75 66 PRO A O 1
ATOM 540 N N . ASN A 1 67 ? -6.681 5.666 15.210 1.00 63.84 67 ASN A N 1
ATOM 541 C CA . ASN A 1 67 ? -6.334 7.001 15.715 1.00 63.84 67 ASN A CA 1
ATOM 542 C C . ASN A 1 67 ? -5.831 7.965 14.634 1.00 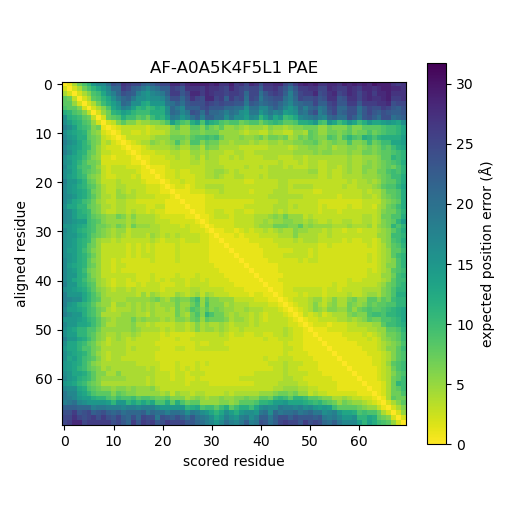63.84 67 ASN A C 1
ATOM 544 O O . ASN A 1 67 ? -5.591 9.133 14.926 1.00 63.84 67 ASN A O 1
ATOM 548 N N . ARG A 1 68 ? -5.659 7.500 13.392 1.00 57.72 68 ARG A N 1
ATOM 549 C CA . ARG A 1 68 ? -5.374 8.381 12.253 1.00 57.72 68 ARG A CA 1
ATOM 550 C C . ARG A 1 68 ? -6.643 8.881 11.556 1.00 57.72 68 ARG A C 1
ATOM 552 O O . ARG A 1 68 ? -6.550 9.558 10.534 1.00 57.72 68 ARG A O 1
ATOM 559 N N . SER A 1 69 ? -7.821 8.519 12.067 1.00 44.09 69 SER A N 1
ATOM 560 C CA . SER A 1 69 ? -9.074 9.075 11.579 1.00 44.09 69 SER A CA 1
ATOM 561 C C . SER A 1 69 ? -9.228 10.503 12.108 1.00 44.09 69 SER A C 1
ATOM 563 O O . SER A 1 69 ? -9.405 10.698 13.309 1.00 44.09 69 SER A O 1
ATOM 565 N N . VAL A 1 70 ? -9.220 11.433 11.147 1.00 43.12 70 VAL A N 1
ATOM 566 C CA . VAL A 1 70 ? -9.585 12.863 11.202 1.00 43.12 70 VAL A CA 1
ATOM 567 C C . VAL A 1 70 ? -8.553 13.838 11.773 1.00 43.12 70 VAL A C 1
ATOM 569 O O . VAL A 1 70 ? -8.192 13.746 12.962 1.00 43.12 70 VAL A O 1
#

InterPro domains:
  IPR051982 Ciliary Assembly and Mitochondrial Import [PTHR45984] (7-68)